Protein AF-A0A829SA72-F1 (afdb_monomer_lite)

Secondary structure (DSSP, 8-state):
----EEEEETTEEEEEEEEE-SSS-EEEEEEEEETTEEEEEEEEEEP-

pLDDT: mean 90.2, std 10.57, range [53.41, 98.25]

Structure (mmCIF, N/CA/C/O backbone):
data_AF-A0A829SA72-F1
#
_entry.id   AF-A0A829SA72-F1
#
loop_
_atom_site.group_PDB
_atom_site.id
_atom_site.type_symbol
_atom_site.label_atom_id
_atom_site.label_alt_id
_atom_site.label_comp_id
_atom_site.label_asym_id
_atom_site.label_entity_id
_atom_site.label_seq_id
_atom_site.pdbx_PDB_ins_code
_atom_site.Cartn_x
_atom_site.Cartn_y
_atom_site.Cartn_z
_atom_site.occupancy
_atom_site.B_iso_or_equiv
_atom_site.auth_seq_id
_atom_site.auth_comp_id
_atom_site.auth_asym_id
_atom_site.auth_atom_id
_atom_site.pdbx_PDB_model_num
ATOM 1 N N . MET A 1 1 ? 4.858 14.489 -9.686 1.00 53.41 1 MET A N 1
ATOM 2 C CA . MET A 1 1 ? 4.027 14.610 -8.468 1.00 53.41 1 MET A CA 1
ATOM 3 C C . MET A 1 1 ? 3.798 13.207 -7.928 1.00 53.41 1 MET A C 1
ATOM 5 O O . MET A 1 1 ? 3.255 12.389 -8.656 1.00 53.41 1 MET A O 1
ATOM 9 N N . LEU A 1 2 ? 4.284 12.895 -6.725 1.00 69.06 2 LEU A N 1
ATOM 10 C CA . LEU A 1 2 ? 4.015 11.608 -6.073 1.00 69.06 2 LEU A CA 1
ATOM 11 C C . LEU A 1 2 ? 2.558 11.609 -5.596 1.00 69.06 2 LEU A C 1
ATOM 13 O O . LEU A 1 2 ? 2.195 12.430 -4.758 1.00 69.06 2 LEU A O 1
ATOM 17 N N . ILE A 1 3 ? 1.724 10.729 -6.151 1.00 83.31 3 ILE A N 1
ATOM 18 C CA . ILE A 1 3 ? 0.309 10.618 -5.774 1.00 83.31 3 ILE A CA 1
ATOM 19 C C . ILE A 1 3 ? 0.151 9.403 -4.865 1.00 83.31 3 ILE A C 1
ATOM 21 O O . ILE A 1 3 ? 0.337 8.268 -5.297 1.00 83.31 3 ILE A O 1
ATOM 25 N N . PHE A 1 4 ? -0.210 9.648 -3.608 1.00 90.69 4 PHE A N 1
ATOM 26 C CA . PHE A 1 4 ? -0.577 8.598 -2.662 1.00 90.69 4 PHE A CA 1
ATOM 27 C C . PHE A 1 4 ? -2.076 8.320 -2.762 1.00 90.69 4 PHE A C 1
ATOM 29 O O . PHE A 1 4 ? -2.885 9.246 -2.735 1.00 90.69 4 PHE A O 1
ATOM 36 N N . LYS A 1 5 ? -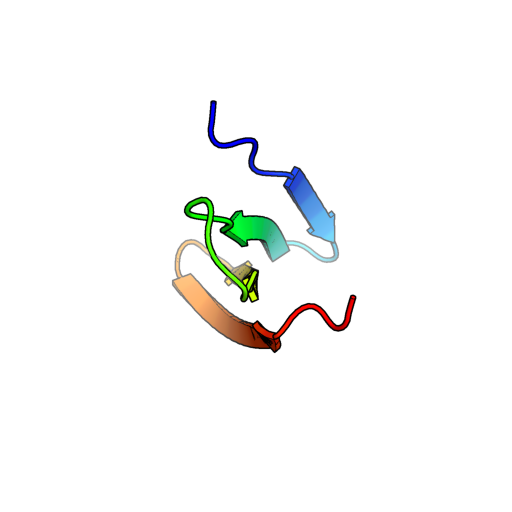2.450 7.042 -2.848 1.00 94.88 5 LYS A N 1
ATOM 37 C CA . LYS A 1 5 ? -3.839 6.599 -2.691 1.00 94.88 5 LYS A CA 1
ATOM 38 C C . LYS A 1 5 ? -4.039 6.158 -1.247 1.00 94.88 5 LYS A C 1
ATOM 40 O O . LYS A 1 5 ? -3.266 5.342 -0.749 1.00 94.88 5 LYS A O 1
ATOM 45 N N . ILE A 1 6 ? -5.055 6.701 -0.586 1.00 96.38 6 ILE A N 1
ATOM 46 C CA . ILE A 1 6 ? -5.355 6.417 0.820 1.00 96.38 6 ILE A CA 1
ATOM 47 C C . ILE A 1 6 ? -6.723 5.743 0.897 1.00 96.38 6 ILE A C 1
ATOM 49 O O . ILE A 1 6 ? -7.698 6.264 0.359 1.00 96.38 6 ILE A O 1
ATOM 53 N N . TYR A 1 7 ? -6.786 4.594 1.568 1.00 96.88 7 TYR A N 1
ATOM 54 C CA . TYR A 1 7 ? -8.013 3.827 1.779 1.00 96.88 7 TYR A CA 1
ATOM 55 C C . TYR A 1 7 ? -8.251 3.582 3.266 1.00 96.88 7 TYR A C 1
ATOM 57 O O . TYR A 1 7 ? -7.306 3.439 4.040 1.00 96.88 7 TYR A O 1
ATOM 65 N N . TYR A 1 8 ? -9.521 3.473 3.650 1.00 97.31 8 TYR A N 1
ATOM 66 C CA . TYR A 1 8 ? -9.944 3.189 5.019 1.00 97.31 8 TYR A CA 1
ATOM 67 C C . TYR A 1 8 ? -10.723 1.876 5.051 1.00 97.31 8 TYR A C 1
ATOM 69 O O . TYR A 1 8 ? -11.672 1.704 4.289 1.00 97.31 8 TYR A O 1
ATOM 77 N N . LEU A 1 9 ? -10.332 0.950 5.930 1.00 96.38 9 LEU A N 1
ATOM 78 C CA . LEU A 1 9 ? -11.033 -0.324 6.112 1.00 96.38 9 LEU A CA 1
ATOM 79 C C . LEU A 1 9 ? -10.821 -0.859 7.533 1.00 96.38 9 LEU A C 1
ATOM 81 O O . LEU A 1 9 ? -9.684 -1.021 7.976 1.00 96.38 9 LEU A O 1
ATOM 85 N N . ASN A 1 10 ? -11.907 -1.180 8.245 1.00 95.44 10 ASN A N 1
ATOM 86 C CA . ASN A 1 10 ? -11.883 -1.781 9.590 1.00 95.44 10 ASN A CA 1
ATOM 87 C C . ASN A 1 10 ? -10.991 -1.027 10.602 1.00 95.44 10 ASN A C 1
ATOM 89 O O . ASN A 1 10 ? -10.193 -1.641 11.312 1.00 95.44 10 ASN A O 1
ATOM 93 N N . ASN A 1 11 ? -11.104 0.306 10.649 1.00 95.69 11 ASN A N 1
ATOM 94 C CA . ASN A 1 11 ? -10.273 1.213 11.464 1.00 95.69 11 ASN A CA 1
ATOM 95 C C . ASN A 1 11 ? -8.770 1.190 11.134 1.00 95.69 11 ASN A C 1
ATOM 97 O O . ASN A 1 11 ? -7.947 1.622 11.943 1.00 95.69 11 ASN A O 1
ATOM 101 N N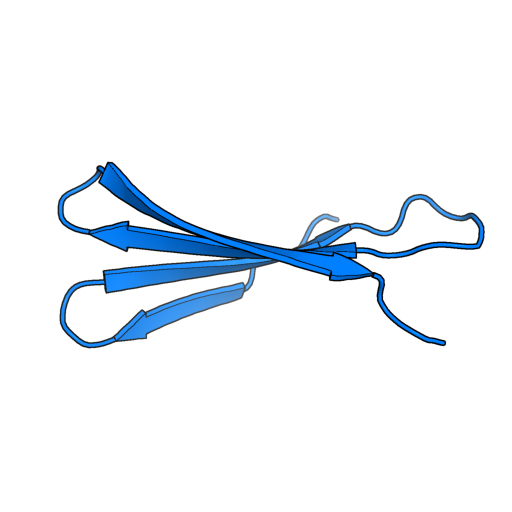 . ASN A 1 12 ? -8.406 0.701 9.951 1.00 98.06 12 ASN A N 1
ATOM 102 C CA . ASN A 1 12 ? -7.056 0.795 9.416 1.00 98.06 12 ASN A CA 1
ATOM 103 C C . ASN A 1 12 ? -7.004 1.819 8.279 1.00 98.06 12 ASN A C 1
ATOM 105 O O . ASN A 1 12 ? -7.986 2.008 7.555 1.00 98.06 12 ASN A O 1
ATOM 109 N N . ILE A 1 13 ? -5.835 2.428 8.109 1.00 98.19 13 ILE A N 1
ATOM 110 C CA . ILE A 1 13 ? -5.491 3.313 7.000 1.00 98.19 13 ILE A CA 1
ATOM 111 C C . ILE A 1 13 ? -4.497 2.566 6.115 1.00 98.19 13 ILE A C 1
ATOM 113 O O . ILE A 1 13 ? -3.435 2.160 6.583 1.00 98.19 13 ILE A O 1
ATOM 117 N N . PHE A 1 14 ? -4.822 2.413 4.838 1.00 97.69 14 PHE A N 1
ATOM 118 C CA . PHE A 1 14 ? -3.930 1.838 3.840 1.00 97.69 14 PHE A CA 1
ATOM 119 C C . PHE A 1 14 ? -3.399 2.939 2.931 1.00 97.69 14 PHE A C 1
ATOM 121 O O . PHE A 1 14 ? -4.178 3.627 2.275 1.00 97.69 14 PHE A O 1
ATOM 128 N N . ILE A 1 15 ? -2.081 3.094 2.882 1.00 97.19 15 ILE A N 1
ATOM 129 C CA . ILE A 1 15 ? -1.401 4.080 2.040 1.00 97.19 15 ILE A CA 1
ATOM 130 C C . ILE A 1 15 ? -0.695 3.320 0.925 1.00 97.19 15 ILE A C 1
ATOM 132 O O . ILE A 1 15 ? 0.192 2.517 1.200 1.00 97.19 15 ILE A O 1
ATOM 136 N N . LEU A 1 16 ? -1.091 3.569 -0.320 1.00 95.62 16 LEU A N 1
ATOM 137 C CA . LEU A 1 16 ? -0.533 2.942 -1.513 1.00 95.62 16 LEU A CA 1
ATOM 138 C C . LEU A 1 16 ? 0.170 3.990 -2.377 1.00 95.62 16 LEU A C 1
ATOM 140 O O . LEU A 1 16 ? -0.394 5.046 -2.674 1.00 95.62 16 LEU A O 1
ATOM 144 N N . ASN A 1 17 ? 1.377 3.669 -2.830 1.00 93.06 17 ASN A N 1
ATOM 145 C CA . ASN A 1 17 ? 2.094 4.453 -3.828 1.00 93.06 17 ASN A CA 1
ATOM 146 C C . ASN A 1 17 ? 2.833 3.527 -4.800 1.00 93.06 17 ASN A C 1
ATOM 148 O O . ASN A 1 17 ? 3.245 2.428 -4.422 1.00 93.06 17 ASN A O 1
ATOM 152 N N . THR A 1 18 ? 3.007 3.997 -6.032 1.00 91.12 18 THR A N 1
ATOM 153 C CA . THR A 1 18 ? 3.882 3.378 -7.025 1.00 91.12 18 THR A CA 1
ATOM 154 C C . THR A 1 18 ? 5.061 4.309 -7.268 1.00 91.12 18 THR A C 1
ATOM 156 O O . THR A 1 18 ? 4.913 5.375 -7.868 1.00 91.12 18 THR A O 1
ATOM 159 N N . PHE A 1 19 ? 6.242 3.896 -6.826 1.00 87.62 19 PHE A N 1
ATOM 160 C CA . PHE A 1 19 ? 7.476 4.631 -7.051 1.00 87.62 19 PHE A CA 1
ATOM 161 C C . PHE A 1 19 ? 8.063 4.223 -8.401 1.00 87.62 19 PHE A C 1
ATOM 163 O O . PHE A 1 19 ? 8.380 3.054 -8.624 1.00 87.62 19 PHE A O 1
ATOM 170 N N . ASN A 1 20 ? 8.210 5.193 -9.300 1.00 84.69 20 ASN A N 1
ATOM 171 C CA . ASN A 1 20 ? 8.858 5.028 -10.595 1.00 84.69 20 ASN A CA 1
ATOM 172 C C . ASN A 1 20 ? 9.830 6.197 -10.798 1.00 84.69 20 ASN A C 1
ATOM 174 O O . ASN A 1 20 ? 9.402 7.350 -10.819 1.00 84.69 20 ASN A O 1
ATOM 178 N N . ASN A 1 21 ? 11.127 5.897 -10.908 1.00 78.06 21 ASN A N 1
ATOM 179 C CA . 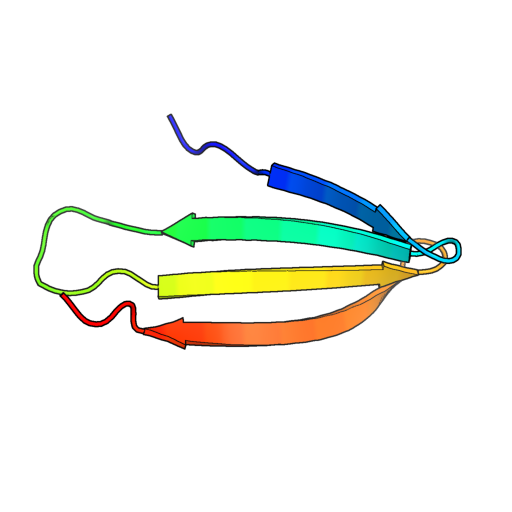ASN A 1 21 ? 12.187 6.898 -11.064 1.00 78.06 21 ASN A CA 1
ATOM 180 C C . ASN A 1 21 ? 12.808 6.899 -12.475 1.00 78.06 21 ASN A C 1
ATOM 182 O O . ASN A 1 21 ? 13.996 7.158 -12.635 1.00 78.06 21 ASN A O 1
ATOM 186 N N . GLY A 1 22 ? 12.022 6.579 -13.508 1.00 69.81 22 GLY A N 1
ATOM 187 C CA . GLY A 1 22 ? 12.421 6.81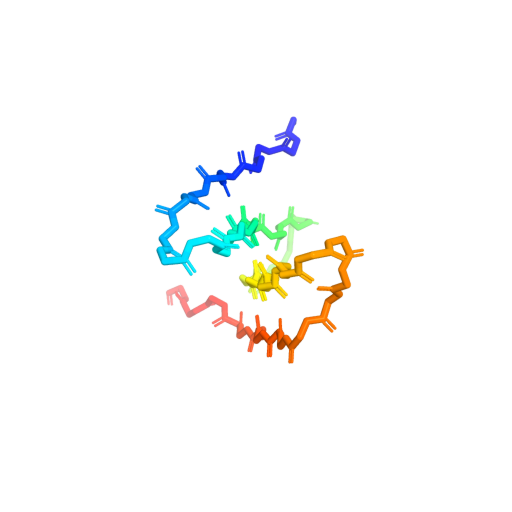2 -14.901 1.00 69.81 22 GLY A CA 1
ATOM 188 C C . GLY A 1 22 ? 13.383 5.788 -15.514 1.00 69.81 22 GLY A C 1
ATOM 189 O O . GLY A 1 22 ? 13.984 6.081 -16.542 1.00 69.81 22 GLY A O 1
ATOM 190 N N . GLY A 1 23 ? 13.520 4.585 -1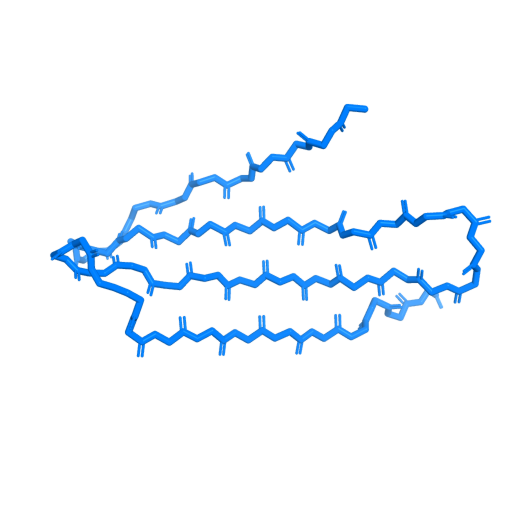4.948 1.00 64.12 23 GLY A N 1
ATOM 191 C CA . GLY A 1 23 ? 14.379 3.549 -15.530 1.00 64.12 23 GLY A CA 1
ATOM 192 C C . GLY A 1 23 ? 14.034 2.136 -15.070 1.00 64.12 23 GLY A C 1
ATOM 193 O O . GLY A 1 23 ? 14.231 1.808 -13.907 1.00 64.12 23 GLY A O 1
ATOM 194 N N . ALA A 1 24 ? 13.535 1.313 -16.000 1.00 71.06 24 ALA A N 1
ATOM 195 C CA . ALA A 1 24 ? 13.425 -0.160 -15.989 1.00 71.06 24 ALA A CA 1
ATOM 196 C C . ALA A 1 24 ? 12.707 -0.878 -14.820 1.00 71.06 24 ALA A C 1
ATOM 198 O O . ALA A 1 24 ? 12.435 -2.075 -14.925 1.00 71.06 24 ALA A O 1
ATOM 199 N N . ALA A 1 25 ? 12.386 -0.203 -13.717 1.00 79.44 25 ALA A N 1
ATOM 200 C CA . ALA A 1 25 ? 11.733 -0.790 -12.555 1.00 79.44 25 ALA A CA 1
ATOM 201 C C . ALA A 1 25 ? 10.816 0.229 -11.871 1.00 79.44 25 ALA A C 1
ATOM 203 O O . ALA A 1 25 ? 11.205 1.366 -11.602 1.00 79.44 25 ALA A O 1
ATOM 204 N N . ALA A 1 26 ? 9.600 -0.207 -11.561 1.00 89.38 26 ALA A N 1
ATOM 205 C CA . ALA A 1 26 ? 8.695 0.485 -10.660 1.00 89.38 26 ALA A CA 1
ATOM 206 C C . ALA A 1 26 ? 8.351 -0.456 -9.508 1.00 89.38 26 ALA A C 1
ATOM 208 O O . ALA A 1 26 ? 8.393 -1.677 -9.662 1.00 89.38 26 ALA A O 1
ATOM 209 N N . TYR A 1 27 ? 8.024 0.113 -8.354 1.00 91.25 27 TYR A N 1
ATOM 210 C CA . TYR A 1 27 ? 7.685 -0.648 -7.157 1.00 91.25 27 TYR A CA 1
ATOM 211 C C . TYR A 1 27 ? 6.405 -0.107 -6.549 1.00 91.25 27 TYR A C 1
ATOM 213 O O . TYR A 1 27 ? 6.249 1.102 -6.374 1.00 91.25 27 TYR A O 1
ATOM 221 N N . ASN A 1 28 ? 5.498 -1.010 -6.203 1.00 92.69 28 ASN A N 1
ATOM 222 C CA . ASN A 1 28 ? 4.354 -0.690 -5.370 1.00 92.69 28 ASN A CA 1
ATOM 223 C C . ASN A 1 28 ? 4.734 -0.869 -3.910 1.00 92.69 28 ASN A C 1
ATOM 225 O O . ASN A 1 28 ? 5.402 -1.839 -3.562 1.00 92.69 28 ASN A O 1
ATOM 229 N N . ILE A 1 29 ? 4.254 0.032 -3.062 1.00 95.12 29 ILE A N 1
ATOM 230 C CA . ILE A 1 29 ? 4.328 -0.106 -1.611 1.00 95.12 29 ILE A CA 1
ATOM 231 C C . ILE A 1 29 ? 2.937 0.138 -1.049 1.00 95.12 29 ILE A C 1
ATOM 233 O O . ILE A 1 29 ? 2.321 1.159 -1.358 1.00 95.12 29 ILE A O 1
ATOM 237 N N . ILE A 1 30 ? 2.469 -0.775 -0.200 1.00 96.69 30 ILE A N 1
ATOM 238 C CA . ILE A 1 30 ? 1.295 -0.578 0.646 1.00 96.69 30 ILE A CA 1
ATOM 239 C C . ILE A 1 30 ? 1.703 -0.593 2.116 1.00 96.69 30 ILE A C 1
ATOM 241 O O . ILE A 1 30 ? 2.391 -1.504 2.581 1.00 96.69 30 ILE A O 1
ATOM 245 N N . LEU A 1 31 ? 1.258 0.421 2.850 1.00 97.69 31 LEU A N 1
ATOM 246 C CA . LEU A 1 31 ? 1.440 0.551 4.290 1.00 97.69 31 LEU A CA 1
ATOM 247 C C . LEU A 1 31 ? 0.084 0.430 4.970 1.00 97.69 31 LEU A C 1
ATOM 249 O O . LEU A 1 31 ? -0.848 1.130 4.587 1.00 97.69 31 LEU A O 1
ATOM 253 N N . ASN A 1 32 ? -0.018 -0.427 5.980 1.00 98.19 32 ASN A N 1
ATOM 254 C CA . ASN A 1 32 ? -1.193 -0.560 6.829 1.00 98.19 32 ASN A CA 1
ATOM 255 C C . ASN A 1 32 ? -0.919 0.089 8.189 1.00 98.19 32 ASN A C 1
ATOM 257 O O . ASN A 1 32 ? -0.048 -0.359 8.940 1.00 98.19 32 ASN A O 1
ATOM 261 N N . VAL A 1 33 ? -1.677 1.132 8.512 1.00 98.25 33 VAL A N 1
ATOM 262 C CA . VAL A 1 33 ? -1.574 1.879 9.763 1.00 98.25 33 VAL A CA 1
ATOM 263 C C . VAL A 1 33 ? -2.828 1.655 10.599 1.00 98.25 33 VAL A C 1
ATOM 265 O O . VAL A 1 33 ? -3.945 1.901 10.146 1.00 98.25 33 VAL A O 1
ATOM 268 N N . LYS A 1 34 ? -2.641 1.258 11.858 1.00 98.12 34 LYS A N 1
ATOM 269 C CA . LYS A 1 34 ? -3.709 1.109 12.851 1.00 98.12 34 LYS A CA 1
ATOM 270 C C . LYS A 1 34 ? -3.310 1.828 14.130 1.00 98.12 34 LYS A C 1
ATOM 272 O O . LYS A 1 34 ? -2.203 1.632 14.626 1.00 98.12 34 LYS A O 1
ATOM 277 N N . ASN A 1 35 ? -4.203 2.655 14.673 1.00 96.69 35 ASN A N 1
ATOM 278 C CA . ASN A 1 35 ? -3.957 3.428 15.900 1.00 96.69 35 ASN A CA 1
ATOM 279 C C . ASN A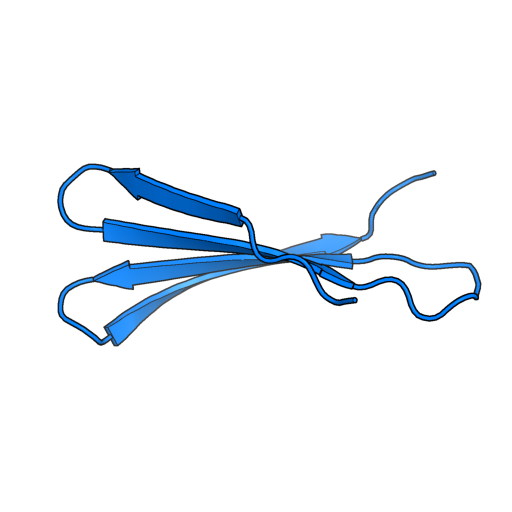 1 35 ? -2.631 4.218 15.857 1.00 96.69 35 ASN A C 1
ATOM 281 O O . ASN A 1 35 ? -1.866 4.220 16.819 1.00 96.69 35 ASN A O 1
ATOM 285 N N . GLY A 1 36 ? -2.324 4.825 14.705 1.00 95.19 36 GLY A N 1
ATOM 286 C CA . GLY A 1 36 ? -1.096 5.600 14.494 1.00 95.19 36 GLY A CA 1
ATOM 287 C C . GLY A 1 36 ? 0.195 4.778 14.380 1.00 95.19 36 GLY A C 1
ATOM 288 O O . GLY A 1 36 ? 1.266 5.368 14.287 1.00 95.19 36 GLY A O 1
ATOM 289 N N . LYS A 1 37 ? 0.128 3.440 14.372 1.00 97.44 37 LYS A N 1
ATOM 290 C CA . LYS A 1 37 ? 1.292 2.552 14.223 1.00 97.44 37 LYS A CA 1
ATOM 291 C C . LYS A 1 37 ? 1.240 1.798 12.899 1.00 97.44 37 LYS A C 1
ATOM 293 O O . LYS A 1 37 ? 0.172 1.344 12.494 1.00 97.44 37 LYS A O 1
ATOM 298 N N . LEU A 1 38 ? 2.393 1.621 12.255 1.00 97.50 38 LEU A N 1
ATOM 299 C CA . LEU A 1 38 ? 2.534 0.706 11.122 1.00 97.50 38 LEU A CA 1
ATOM 300 C C . LEU A 1 38 ? 2.407 -0.732 11.641 1.00 97.50 38 LEU A C 1
ATOM 302 O O . LEU A 1 38 ? 3.222 -1.166 12.450 1.00 97.50 38 LEU A O 1
ATOM 306 N N . VAL A 1 39 ? 1.370 -1.448 11.210 1.00 97.75 39 VAL A N 1
ATOM 307 C CA . VAL A 1 39 ? 1.107 -2.830 11.652 1.00 97.75 39 VAL A CA 1
ATOM 308 C C . VAL A 1 39 ? 1.505 -3.866 10.608 1.00 97.75 39 VAL A C 1
ATOM 310 O O . VAL A 1 39 ? 1.807 -5.000 10.965 1.00 97.75 39 VAL A O 1
ATOM 313 N N . SER A 1 40 ? 1.523 -3.492 9.329 1.00 97.50 40 SER A N 1
ATOM 314 C CA . SER A 1 40 ? 2.092 -4.308 8.259 1.00 97.50 40 SER A CA 1
ATOM 315 C C . SER A 1 40 ? 2.435 -3.461 7.035 1.00 97.50 40 SER A C 1
ATOM 317 O O . SER A 1 40 ? 1.892 -2.373 6.831 1.00 97.50 40 SER A O 1
ATOM 319 N N . ASN A 1 41 ? 3.330 -3.976 6.200 1.00 97.06 41 ASN A N 1
ATOM 320 C CA . ASN A 1 41 ? 3.653 -3.414 4.897 1.00 97.06 41 ASN A CA 1
ATOM 321 C C . ASN A 1 41 ? 3.871 -4.537 3.886 1.00 97.06 41 ASN A C 1
ATOM 323 O O . ASN A 1 41 ? 4.189 -5.670 4.250 1.00 97.06 41 ASN A O 1
ATOM 327 N N . LYS A 1 42 ? 3.706 -4.204 2.611 1.00 96.88 42 LYS A N 1
ATOM 328 C CA . LYS A 1 42 ? 4.120 -5.059 1.504 1.00 96.88 42 LYS A CA 1
ATOM 329 C C . LYS A 1 42 ? 4.630 -4.191 0.372 1.00 96.88 42 LYS A C 1
ATOM 331 O O . LYS A 1 42 ? 4.041 -3.155 0.069 1.00 96.88 42 LYS A O 1
ATOM 336 N N . ASP A 1 43 ? 5.683 -4.656 -0.267 1.00 94.38 43 ASP A N 1
ATOM 337 C CA . ASP A 1 43 ? 6.213 -4.094 -1.491 1.00 94.38 43 ASP A CA 1
ATOM 338 C C . ASP A 1 43 ? 6.331 -5.178 -2.561 1.00 94.38 43 ASP A C 1
ATOM 340 O O . ASP A 1 43 ? 6.425 -6.373 -2.269 1.00 94.38 43 ASP A O 1
ATOM 344 N N . TRP A 1 44 ? 6.210 -4.767 -3.818 1.00 94.12 44 TRP A N 1
ATOM 345 C CA . TRP A 1 44 ? 6.454 -5.645 -4.952 1.00 94.12 44 TRP A CA 1
ATOM 346 C C . TRP A 1 44 ? 6.890 -4.841 -6.164 1.00 94.12 44 TRP A C 1
ATOM 348 O O . TRP A 1 44 ? 6.466 -3.698 -6.367 1.00 94.12 44 TRP A O 1
ATOM 358 N N . LYS A 1 45 ? 7.735 -5.464 -6.985 1.00 92.06 45 LYS A N 1
ATOM 359 C CA . LYS A 1 45 ? 8.088 -4.930 -8.293 1.00 92.06 45 LYS A CA 1
ATOM 360 C C . LYS A 1 45 ? 6.841 -4.923 -9.179 1.00 92.06 45 LYS A C 1
ATOM 362 O O . LYS A 1 45 ? 6.039 -5.852 -9.150 1.00 92.06 45 LYS A O 1
ATOM 367 N N . VAL A 1 46 ? 6.667 -3.849 -9.933 1.00 88.56 46 VAL A N 1
ATOM 368 C CA . VAL A 1 46 ? 5.687 -3.779 -11.011 1.00 88.56 46 VAL A CA 1
ATOM 369 C C . VAL A 1 46 ? 6.283 -4.516 -12.198 1.00 88.56 46 VAL A C 1
ATOM 371 O O . VAL A 1 46 ? 7.333 -4.117 -12.709 1.00 88.56 46 VAL A O 1
ATOM 374 N N . ASP A 1 47 ? 5.620 -5.587 -12.609 1.00 82.38 47 ASP A N 1
ATOM 375 C CA . ASP A 1 47 ? 5.903 -6.227 -13.885 1.00 82.38 47 ASP A CA 1
ATOM 376 C C . ASP A 1 47 ? 5.286 -5.367 -14.996 1.00 82.38 47 ASP A C 1
ATOM 378 O O . ASP A 1 47 ? 4.147 -4.903 -14.867 1.00 82.38 47 ASP A O 1
ATOM 382 N N . PHE A 1 48 ? 6.076 -5.095 -16.034 1.00 69.44 48 PHE A N 1
ATOM 383 C CA . PHE A 1 48 ? 5.666 -4.339 -17.217 1.00 69.44 48 PHE A CA 1
ATOM 384 C C . PHE A 1 48 ? 5.365 -5.292 -18.368 1.00 69.44 48 PHE A C 1
ATOM 386 O O . PHE A 1 48 ? 6.116 -6.288 -18.497 1.00 69.44 48 PHE A O 1
#

Radius of gyration: 12.16 Å; chains: 1; bounding box: 26×21×33 Å

Foldseek 3Di:
DWDWDWDDDPQKIKTWTWDDDPDDWIKIKIFIDHPNDGPDIDMDIDDD

Sequence (48 aa):
MLIFKIYYLNNNIFILNTFNNGGAAAYNIILNVKNGKLVSNKDWKVDF